Protein AF-A0A553ZCL7-F1 (afdb_monomer)

Foldseek 3Di:
DDFLVVLVVCCCPVVVKDFDDQDPVNQWTWIDHPVDPAIAIGGRGDDDPVRSVVRCVSNVHDDD

pLDDT: mean 94.6, std 5.12, range [64.31, 98.06]

Structure (mmCIF, N/CA/C/O backbone):
data_AF-A0A553ZCL7-F1
#
_entry.id   AF-A0A553ZCL7-F1
#
loop_
_atom_site.group_PDB
_atom_site.id
_atom_site.type_symbol
_atom_site.label_atom_id
_atom_site.label_alt_id
_atom_site.label_comp_id
_atom_site.label_asym_id
_atom_site.label_entity_id
_atom_site.label_seq_id
_atom_site.pdbx_PDB_ins_code
_atom_site.Cartn_x
_atom_site.Cartn_y
_atom_site.Cartn_z
_atom_site.occupancy
_atom_site.B_iso_or_equiv
_atom_site.auth_seq_id
_atom_site.auth_comp_id
_atom_site.auth_asym_id
_atom_site.auth_atom_id
_atom_site.pdbx_PDB_model_num
ATOM 1 N N . MET A 1 1 ? -8.402 -11.625 6.798 1.00 90.56 1 MET A N 1
ATOM 2 C CA . MET A 1 1 ? -8.115 -10.265 7.306 1.00 90.56 1 MET A CA 1
ATOM 3 C C . MET A 1 1 ? -6.664 -10.208 7.731 1.00 90.56 1 MET A C 1
ATOM 5 O O . MET A 1 1 ? -6.193 -11.183 8.304 1.00 90.56 1 MET A O 1
ATOM 9 N N . ILE A 1 2 ? -5.977 -9.101 7.462 1.00 96.69 2 ILE A N 1
ATOM 10 C CA . ILE A 1 2 ? -4.598 -8.859 7.911 1.00 96.69 2 ILE A CA 1
ATOM 11 C C . ILE A 1 2 ? -4.489 -7.451 8.491 1.00 96.69 2 ILE A C 1
ATOM 13 O O . ILE A 1 2 ? -5.321 -6.592 8.191 1.00 96.69 2 ILE A O 1
ATOM 17 N N . HIS A 1 3 ? -3.481 -7.217 9.323 1.00 97.50 3 HIS A N 1
ATOM 18 C CA . HIS A 1 3 ? -3.146 -5.869 9.764 1.00 97.50 3 HIS A CA 1
ATOM 19 C C . HIS A 1 3 ? -2.329 -5.162 8.672 1.00 97.50 3 HIS A C 1
ATOM 21 O O . HIS A 1 3 ? -1.505 -5.798 8.012 1.00 97.50 3 HIS A O 1
ATOM 27 N N . GLY A 1 4 ? -2.553 -3.863 8.465 1.00 97.31 4 GLY A N 1
ATOM 28 C CA . GLY A 1 4 ? -1.887 -3.077 7.418 1.00 97.31 4 GLY A CA 1
ATOM 29 C C . GLY A 1 4 ? -0.359 -3.114 7.470 1.00 97.31 4 GLY A C 1
ATOM 30 O O . GLY A 1 4 ? 0.294 -3.105 6.436 1.00 97.31 4 GLY A O 1
ATOM 31 N N . GLU A 1 5 ? 0.214 -3.232 8.661 1.00 97.75 5 GLU A N 1
ATOM 32 C CA . GLU A 1 5 ? 1.647 -3.350 8.920 1.00 97.75 5 GLU A CA 1
ATOM 33 C C . GLU A 1 5 ? 2.209 -4.612 8.268 1.00 97.75 5 GLU A C 1
ATOM 35 O O . GLU A 1 5 ? 3.255 -4.543 7.628 1.00 97.75 5 GLU A O 1
ATOM 40 N N . HIS A 1 6 ? 1.478 -5.730 8.345 1.00 97.81 6 HIS A N 1
ATOM 41 C CA . HIS A 1 6 ? 1.862 -6.963 7.660 1.00 97.81 6 HIS A CA 1
ATOM 42 C C . HIS A 1 6 ? 1.787 -6.791 6.143 1.00 97.81 6 HIS A C 1
ATOM 44 O O . HIS A 1 6 ? 2.711 -7.195 5.448 1.00 97.81 6 HIS A O 1
ATOM 50 N N . LEU A 1 7 ? 0.751 -6.116 5.624 1.00 97.50 7 LEU A N 1
ATOM 51 C CA . LEU A 1 7 ? 0.686 -5.805 4.193 1.00 97.50 7 LEU A CA 1
ATOM 52 C C . LEU A 1 7 ? 1.867 -4.928 3.757 1.00 97.50 7 LEU A C 1
ATOM 54 O O . LEU A 1 7 ? 2.475 -5.186 2.726 1.00 97.50 7 LEU A O 1
ATOM 58 N N . ALA A 1 8 ? 2.210 -3.898 4.530 1.00 97.50 8 ALA A N 1
ATOM 59 C CA . ALA A 1 8 ? 3.338 -3.024 4.233 1.00 97.50 8 ALA A CA 1
ATOM 60 C C . ALA A 1 8 ? 4.677 -3.780 4.263 1.00 97.50 8 ALA A C 1
ATOM 62 O O . ALA A 1 8 ? 5.564 -3.505 3.451 1.00 97.50 8 ALA A O 1
ATOM 63 N N . ASP A 1 9 ? 4.828 -4.741 5.174 1.00 97.62 9 ASP A N 1
ATOM 64 C CA . ASP A 1 9 ? 6.005 -5.605 5.233 1.00 97.62 9 ASP A CA 1
ATOM 65 C C . ASP A 1 9 ? 6.069 -6.583 4.060 1.00 97.62 9 ASP A C 1
ATOM 67 O O . ASP A 1 9 ? 7.135 -6.708 3.458 1.00 97.62 9 ASP A O 1
ATOM 71 N N . ASP A 1 10 ? 4.950 -7.186 3.660 1.00 95.81 10 ASP A N 1
ATOM 72 C CA . ASP A 1 10 ? 4.873 -8.045 2.472 1.00 95.81 10 ASP A CA 1
ATOM 73 C C . ASP A 1 10 ? 5.178 -7.246 1.193 1.00 95.81 10 ASP A C 1
ATOM 75 O O . ASP A 1 10 ? 5.986 -7.664 0.366 1.00 95.81 10 ASP A O 1
ATOM 79 N N . LEU A 1 11 ? 4.627 -6.035 1.044 1.00 95.94 11 LEU A N 1
ATOM 80 C CA . LEU A 1 11 ? 4.948 -5.144 -0.079 1.00 95.94 11 LEU A CA 1
ATOM 81 C C . LEU A 1 11 ? 6.446 -4.824 -0.143 1.00 95.94 11 LEU A C 1
ATOM 83 O O . LEU A 1 11 ? 7.036 -4.791 -1.227 1.00 95.94 11 LEU A O 1
ATOM 87 N N . LYS A 1 12 ? 7.083 -4.600 1.007 1.00 96.75 12 LYS A N 1
ATOM 88 C CA . LYS A 1 12 ? 8.524 -4.350 1.076 1.00 96.75 12 LYS A CA 1
ATOM 89 C C . LYS A 1 12 ? 9.336 -5.601 0.740 1.00 96.75 12 LYS A C 1
ATOM 91 O O . LYS A 1 12 ? 10.223 -5.529 -0.108 1.00 96.75 12 LYS A O 1
ATOM 96 N N . ARG A 1 13 ? 9.054 -6.720 1.411 1.00 96.50 13 ARG A N 1
ATOM 97 C CA . ARG A 1 13 ? 9.830 -7.966 1.331 1.00 96.50 13 ARG A CA 1
ATOM 98 C C . ARG A 1 13 ? 9.652 -8.667 -0.013 1.00 96.50 13 ARG A C 1
ATOM 100 O O . ARG A 1 13 ? 10.643 -9.065 -0.614 1.00 96.50 13 ARG A O 1
ATOM 107 N N . ASP A 1 14 ? 8.415 -8.764 -0.487 1.00 95.12 14 ASP A N 1
ATOM 108 C CA . ASP A 1 14 ? 8.046 -9.649 -1.594 1.00 95.12 14 ASP A CA 1
ATOM 109 C C . ASP A 1 14 ? 7.872 -8.881 -2.917 1.00 95.12 14 ASP A C 1
ATOM 111 O O . ASP A 1 14 ? 7.970 -9.460 -3.999 1.00 95.12 14 ASP A O 1
ATOM 115 N N . HIS A 1 15 ? 7.663 -7.559 -2.858 1.00 93.81 15 HIS A N 1
ATOM 116 C CA . HIS A 1 15 ? 7.404 -6.734 -4.046 1.00 93.81 15 HIS A CA 1
ATOM 117 C C . HIS A 1 15 ? 8.366 -5.546 -4.235 1.00 93.81 15 HIS A C 1
ATOM 119 O O . HIS A 1 15 ? 8.241 -4.808 -5.222 1.00 93.81 15 HIS A O 1
ATOM 125 N N . GLY A 1 16 ? 9.343 -5.375 -3.335 1.00 95.38 16 GLY A N 1
ATOM 126 C CA . GLY A 1 16 ? 10.409 -4.373 -3.446 1.00 95.38 16 GLY A CA 1
ATOM 127 C C . GLY A 1 16 ? 9.959 -2.932 -3.194 1.00 95.38 16 GLY A C 1
ATOM 128 O O . GLY A 1 16 ? 10.594 -1.995 -3.678 1.00 95.38 16 GLY A O 1
ATOM 129 N N . PHE A 1 17 ? 8.850 -2.731 -2.480 1.00 97.25 17 PHE A N 1
ATOM 130 C CA . PHE A 1 17 ? 8.410 -1.394 -2.086 1.00 97.25 17 PHE A CA 1
ATOM 131 C C . PHE A 1 17 ? 9.275 -0.83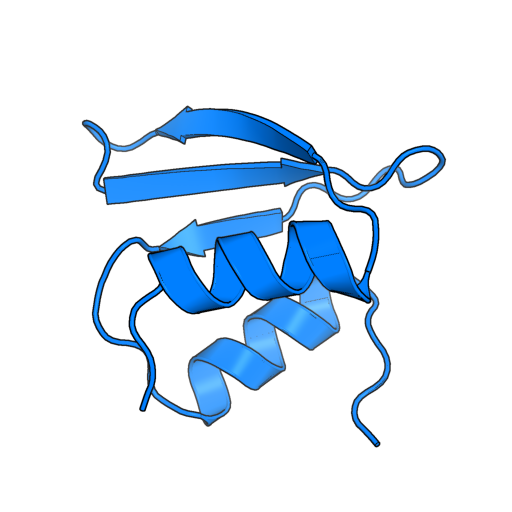6 -0.950 1.00 97.25 17 PHE A C 1
ATOM 133 O O . PHE A 1 17 ? 9.829 -1.560 -0.127 1.00 97.25 17 PHE A O 1
ATOM 140 N N . MET A 1 18 ? 9.346 0.486 -0.860 1.00 96.88 18 MET A N 1
ATOM 141 C CA . MET A 1 18 ? 9.995 1.212 0.227 1.00 96.88 18 MET A CA 1
ATOM 142 C C . MET A 1 18 ? 8.950 2.023 0.987 1.00 96.88 18 MET A C 1
ATOM 144 O O . MET A 1 18 ? 8.041 2.582 0.375 1.00 96.88 18 MET A O 1
ATOM 148 N N . ARG A 1 19 ? 9.081 2.097 2.316 1.00 96.25 19 ARG A N 1
ATOM 149 C CA . ARG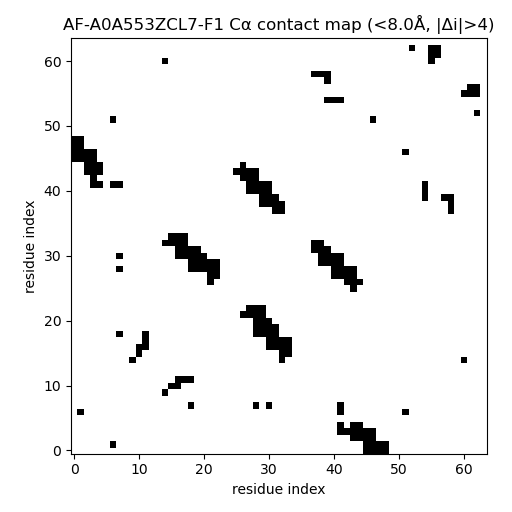 A 1 19 ? 8.284 3.009 3.149 1.00 96.25 19 ARG A CA 1
ATOM 150 C C . ARG A 1 19 ? 8.845 4.420 2.984 1.00 96.25 19 ARG A C 1
ATOM 152 O O . ARG A 1 19 ? 10.045 4.609 3.161 1.00 96.25 19 ARG A O 1
ATOM 159 N N . CYS A 1 20 ? 7.994 5.377 2.638 1.00 95.75 20 CYS A N 1
ATOM 160 C CA . CYS A 1 20 ? 8.401 6.757 2.385 1.00 95.75 20 CYS A CA 1
ATOM 161 C C . CYS A 1 20 ? 8.012 7.683 3.536 1.00 95.75 20 CYS A C 1
ATOM 163 O O . CYS A 1 20 ? 8.859 8.412 4.037 1.00 95.75 20 CYS A O 1
ATOM 165 N N . GLU A 1 21 ? 6.754 7.633 3.973 1.00 96.31 21 GLU A N 1
ATOM 166 C CA . GLU A 1 21 ? 6.224 8.553 4.981 1.00 96.31 21 GLU A CA 1
ATOM 167 C C . GLU A 1 21 ? 5.066 7.912 5.755 1.00 96.31 21 GLU A C 1
ATOM 169 O O . GLU A 1 21 ? 4.338 7.073 5.218 1.00 96.31 21 GLU A O 1
ATOM 174 N N . LEU A 1 22 ? 4.891 8.312 7.016 1.00 96.88 22 LEU A N 1
ATOM 175 C CA . LEU A 1 22 ? 3.682 8.051 7.795 1.00 96.88 22 LEU A CA 1
ATOM 176 C C . LEU A 1 22 ? 2.743 9.252 7.690 1.00 96.88 22 LEU A C 1
ATOM 178 O O . LEU A 1 22 ? 3.149 10.379 7.946 1.00 96.88 22 LEU A O 1
ATOM 182 N N . ILE A 1 23 ? 1.480 8.998 7.369 1.00 96.06 23 ILE A N 1
ATOM 183 C CA . ILE A 1 23 ? 0.452 10.030 7.202 1.00 96.06 23 ILE A CA 1
ATOM 184 C C . ILE A 1 23 ? -0.732 9.772 8.141 1.00 96.06 23 ILE A C 1
ATOM 186 O O . ILE A 1 23 ? -0.841 8.704 8.748 1.00 96.06 23 ILE A O 1
ATOM 190 N N . GLN A 1 24 ? -1.635 10.754 8.245 1.00 91.94 24 GLN A N 1
ATOM 191 C CA . GLN A 1 24 ? -2.833 10.691 9.097 1.00 91.94 24 GLN A CA 1
ATOM 192 C C . GLN A 1 24 ? -2.504 10.337 10.556 1.00 91.94 24 GLN A C 1
ATOM 194 O O . GLN A 1 24 ? -3.051 9.381 11.105 1.00 91.94 24 GLN A O 1
ATOM 199 N N . ASP A 1 25 ? -1.570 11.071 11.162 1.00 93.62 25 ASP A N 1
ATOM 200 C CA . ASP A 1 25 ? -1.115 10.845 12.542 1.00 93.62 25 ASP A CA 1
ATOM 201 C C . ASP A 1 25 ? -0.614 9.410 12.787 1.00 93.62 25 ASP A C 1
ATOM 203 O O . ASP A 1 25 ? -0.857 8.809 13.832 1.00 93.62 25 ASP A O 1
ATOM 207 N N . GLY A 1 26 ? 0.053 8.829 11.785 1.00 92.88 26 GLY A N 1
ATOM 208 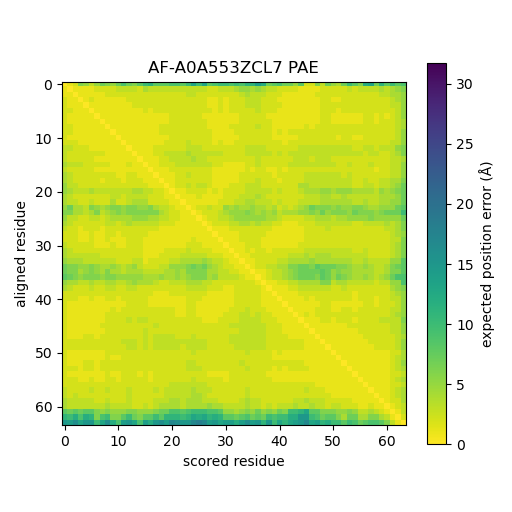C CA . GLY A 1 26 ? 0.595 7.473 11.861 1.00 92.88 26 GLY A CA 1
ATOM 209 C C . GLY A 1 26 ? -0.426 6.362 11.612 1.00 92.88 26 GLY A C 1
ATOM 210 O O . GLY A 1 26 ? -0.119 5.206 11.876 1.00 92.88 26 GLY A O 1
ATOM 211 N N . LYS A 1 27 ? -1.620 6.670 11.090 1.00 96.69 27 LYS A N 1
ATOM 212 C CA . LYS A 1 27 ? -2.655 5.665 10.766 1.00 96.69 27 LYS A CA 1
ATOM 213 C C . LYS A 1 27 ? -2.538 5.081 9.363 1.00 96.69 27 LYS A C 1
ATOM 215 O O . LYS A 1 27 ? -3.276 4.157 9.025 1.00 96.69 27 LYS A O 1
ATOM 220 N N . ALA A 1 28 ? -1.648 5.601 8.528 1.00 97.50 28 ALA A N 1
ATOM 221 C CA . ALA A 1 28 ? -1.344 5.021 7.229 1.00 97.50 28 ALA A CA 1
ATOM 222 C C . ALA A 1 28 ? 0.122 5.253 6.862 1.00 97.50 28 ALA A C 1
ATOM 224 O O . ALA A 1 28 ? 0.741 6.224 7.298 1.00 97.50 28 ALA A O 1
ATOM 225 N N . VAL A 1 29 ? 0.669 4.369 6.033 1.00 98.06 29 VAL A N 1
ATOM 226 C CA . VAL A 1 29 ? 2.014 4.504 5.473 1.00 98.06 29 VAL A CA 1
ATOM 227 C C . VAL A 1 29 ? 1.934 4.667 3.962 1.00 9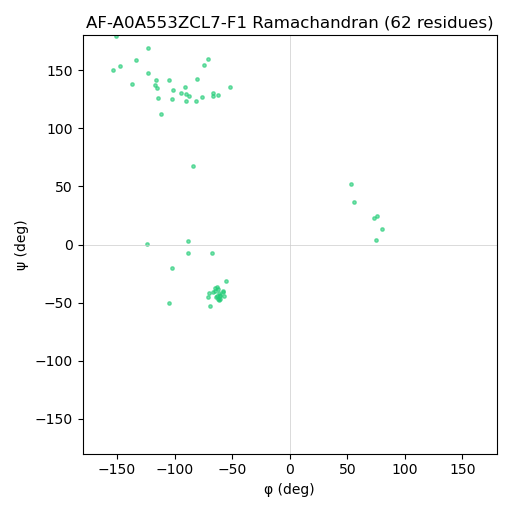8.06 29 VAL A C 1
ATOM 229 O O . VAL A 1 29 ? 1.205 3.952 3.275 1.00 98.06 29 VAL A O 1
ATOM 232 N N . VAL A 1 30 ? 2.700 5.618 3.445 1.00 97.50 30 VAL A N 1
ATOM 233 C CA . VAL A 1 30 ? 2.930 5.797 2.016 1.00 97.50 30 VAL A CA 1
ATOM 234 C C . VAL A 1 30 ? 4.118 4.933 1.612 1.00 97.50 30 VAL A C 1
ATOM 236 O O . VAL A 1 30 ? 5.195 5.003 2.210 1.00 97.50 30 VAL A O 1
ATOM 239 N N . MET A 1 31 ? 3.927 4.122 0.579 1.00 97.62 31 MET A N 1
ATOM 240 C CA . MET A 1 31 ? 4.931 3.234 0.015 1.00 97.62 31 MET A CA 1
ATOM 241 C C . MET A 1 31 ? 5.145 3.506 -1.472 1.00 97.62 31 MET A C 1
ATOM 243 O O . MET A 1 31 ? 4.209 3.850 -2.198 1.00 97.62 31 MET A O 1
ATOM 247 N N . ARG A 1 32 ? 6.380 3.303 -1.939 1.00 96.12 32 ARG A N 1
ATOM 248 C CA . ARG A 1 32 ? 6.757 3.465 -3.347 1.00 96.12 32 ARG A CA 1
ATOM 249 C C . ARG A 1 32 ? 7.665 2.337 -3.812 1.00 96.12 32 ARG A C 1
ATOM 251 O O . ARG A 1 32 ? 8.604 1.966 -3.114 1.00 96.12 32 ARG A O 1
ATOM 258 N N . LYS A 1 33 ? 7.421 1.828 -5.017 1.00 95.19 33 LYS A N 1
ATOM 259 C CA . LYS A 1 33 ? 8.325 0.891 -5.690 1.00 95.19 33 LYS A CA 1
ATOM 260 C C . LYS A 1 33 ? 9.347 1.669 -6.534 1.00 95.19 33 LYS A C 1
ATOM 262 O O . LYS A 1 33 ? 8.926 2.525 -7.317 1.00 95.19 33 LYS A O 1
ATOM 267 N N . PRO A 1 34 ? 10.663 1.411 -6.411 1.00 92.50 34 PRO A N 1
ATOM 268 C CA . PRO A 1 34 ? 11.665 2.000 -7.298 1.00 92.50 34 PRO A CA 1
ATOM 269 C C . PRO A 1 34 ? 11.316 1.774 -8.774 1.00 92.50 34 PRO A C 1
ATOM 271 O O . PRO A 1 34 ? 10.904 0.679 -9.155 1.00 92.50 34 PRO A O 1
ATOM 274 N N . GLY A 1 35 ? 11.452 2.815 -9.598 1.00 88.69 35 GLY A N 1
ATOM 275 C CA . GLY A 1 35 ? 11.077 2.768 -11.018 1.00 88.69 35 GLY A CA 1
ATOM 276 C C . GLY A 1 35 ? 9.568 2.807 -11.292 1.00 88.69 35 GLY A C 1
ATOM 277 O O . GLY A 1 35 ? 9.167 2.710 -12.446 1.00 88.69 35 GLY A O 1
ATOM 278 N N . SER A 1 36 ? 8.729 2.954 -10.260 1.00 89.50 36 SER A N 1
ATOM 279 C CA . SER A 1 36 ? 7.300 3.225 -10.409 1.00 89.50 36 SER A CA 1
ATOM 280 C C . SER A 1 36 ? 6.975 4.685 -10.092 1.00 89.50 36 SER A C 1
ATOM 282 O O . SER A 1 36 ? 7.480 5.268 -9.122 1.00 89.50 36 SER A O 1
ATOM 284 N N . ASP A 1 37 ? 6.055 5.241 -10.875 1.00 88.88 37 ASP A N 1
ATOM 285 C CA . ASP A 1 37 ? 5.451 6.555 -10.632 1.00 88.88 37 ASP A CA 1
ATOM 286 C C . ASP A 1 37 ? 4.213 6.471 -9.726 1.00 88.88 37 ASP A C 1
ATOM 288 O O . ASP A 1 37 ? 3.557 7.475 -9.453 1.00 88.88 37 ASP A O 1
ATOM 292 N N . ARG A 1 38 ? 3.882 5.268 -9.237 1.00 91.56 38 ARG A N 1
ATOM 293 C CA . ARG A 1 38 ? 2.733 5.040 -8.361 1.00 91.56 38 ARG A CA 1
ATOM 294 C C . ARG A 1 38 ? 3.119 5.168 -6.895 1.00 91.56 38 ARG A C 1
ATOM 296 O O . ARG A 1 38 ? 4.094 4.576 -6.429 1.00 91.56 38 ARG A O 1
ATOM 303 N N . TRP A 1 39 ? 2.269 5.870 -6.160 1.00 94.38 39 TRP A N 1
ATOM 304 C CA . TRP A 1 39 ? 2.277 5.915 -4.706 1.00 94.38 39 TRP A CA 1
ATOM 305 C C . TRP A 1 39 ? 1.183 4.997 -4.175 1.00 94.38 39 TRP A C 1
ATOM 307 O O . TRP A 1 39 ? 0.058 5.015 -4.668 1.00 94.38 39 TRP A O 1
ATOM 317 N N . THR A 1 40 ? 1.520 4.171 -3.190 1.00 96.50 40 THR A N 1
ATOM 318 C CA . THR A 1 40 ? 0.585 3.236 -2.558 1.00 96.50 40 THR A CA 1
ATOM 319 C C . THR A 1 40 ? 0.386 3.640 -1.111 1.00 96.50 40 THR A C 1
ATOM 321 O O . THR A 1 40 ? 1.356 3.776 -0.373 1.00 96.50 40 THR A O 1
ATOM 324 N N . VAL A 1 41 ? -0.863 3.823 -0.694 1.00 97.19 41 VAL A N 1
ATOM 325 C CA . VAL A 1 41 ? -1.201 4.118 0.701 1.00 97.19 41 VAL A CA 1
ATOM 326 C C . VAL A 1 41 ? -1.715 2.847 1.356 1.00 97.19 41 VAL A C 1
ATOM 328 O O . VAL A 1 41 ? -2.673 2.245 0.875 1.00 97.19 41 VAL A O 1
ATOM 331 N N . VAL A 1 42 ? -1.098 2.453 2.467 1.00 97.56 42 VAL A N 1
ATOM 332 C CA . VAL A 1 42 ? -1.517 1.298 3.263 1.00 97.56 42 VAL A CA 1
ATOM 333 C C . VAL A 1 42 ? -2.057 1.787 4.608 1.00 97.56 42 VAL A C 1
ATOM 335 O O . VAL A 1 42 ? -1.284 2.306 5.416 1.00 97.56 42 VAL A O 1
ATOM 338 N N . PRO A 1 43 ? -3.367 1.643 4.878 1.00 97.81 43 PRO A N 1
ATOM 339 C CA . PRO A 1 43 ? -3.931 1.949 6.189 1.00 97.81 43 PRO A CA 1
ATOM 340 C C . PRO A 1 43 ? -3.416 0.965 7.245 1.00 97.81 43 PRO A C 1
ATOM 342 O O . PRO A 1 43 ? -3.556 -0.244 7.073 1.00 97.81 43 PRO A O 1
ATOM 345 N N . LEU A 1 44 ? -2.878 1.476 8.351 1.00 97.38 44 LEU A N 1
ATOM 346 C CA . LEU A 1 44 ? -2.334 0.712 9.479 1.00 97.38 44 LEU A CA 1
ATOM 347 C C . LEU A 1 44 ? -3.454 0.316 10.450 1.00 97.38 44 LEU A C 1
ATOM 349 O O . LEU A 1 44 ? -3.608 0.847 11.547 1.00 97.38 44 LEU A O 1
ATOM 353 N N . ARG A 1 45 ? -4.333 -0.560 9.964 1.00 97.19 45 ARG A N 1
ATOM 354 C CA . ARG A 1 45 ? -5.485 -1.110 10.689 1.00 97.19 45 ARG A CA 1
ATOM 355 C C . ARG A 1 45 ? -5.813 -2.500 10.163 1.00 97.19 45 ARG A C 1
ATOM 357 O O . ARG A 1 45 ? -5.206 -2.967 9.202 1.00 97.19 45 ARG A O 1
ATOM 364 N N . TRP A 1 46 ? -6.829 -3.139 10.730 1.00 98.06 46 TRP A N 1
ATOM 365 C CA . TRP A 1 46 ? -7.401 -4.348 10.143 1.00 98.06 46 TRP A CA 1
ATOM 366 C C . TRP A 1 46 ? -8.005 -4.075 8.760 1.00 98.06 46 TRP A C 1
ATOM 368 O O . TRP A 1 46 ? -8.822 -3.163 8.582 1.00 98.06 46 TRP A O 1
ATOM 378 N N . LEU A 1 47 ? -7.595 -4.894 7.791 1.00 97.75 47 LEU A N 1
ATOM 379 C CA . LEU A 1 47 ? -8.035 -4.863 6.402 1.00 97.75 47 LEU A CA 1
ATOM 380 C C . LEU A 1 47 ? -8.763 -6.163 6.042 1.00 97.75 47 LEU A C 1
ATOM 382 O O . LEU A 1 47 ? -8.338 -7.271 6.400 1.00 97.75 47 LEU A O 1
ATOM 386 N N . THR A 1 48 ? -9.869 -6.017 5.314 1.00 97.88 48 THR A N 1
ATOM 387 C CA . THR A 1 48 ? -10.551 -7.132 4.647 1.00 97.88 48 THR A CA 1
ATOM 388 C C . THR A 1 48 ? -9.714 -7.620 3.467 1.00 97.88 48 THR A C 1
ATOM 390 O O . THR A 1 48 ? -8.855 -6.888 2.978 1.00 97.88 48 THR A O 1
ATOM 393 N N . SER A 1 49 ? -9.955 -8.849 3.006 1.00 95.81 49 SER A N 1
ATOM 394 C CA . SER A 1 49 ? -9.258 -9.383 1.829 1.00 95.81 49 SER A CA 1
ATOM 395 C C . SER A 1 49 ? -9.475 -8.487 0.603 1.00 95.81 49 SER A C 1
ATOM 397 O O . SER A 1 49 ? -8.504 -8.067 -0.011 1.00 95.81 49 SER A O 1
ATOM 399 N N . ASP A 1 50 ? -10.712 -8.044 0.364 1.00 96.38 50 ASP A N 1
ATOM 400 C CA . ASP A 1 50 ? -11.037 -7.125 -0.735 1.00 96.38 50 ASP A CA 1
ATOM 401 C C . ASP A 1 50 ? -10.254 -5.806 -0.659 1.00 96.38 50 ASP A C 1
ATOM 403 O O . ASP A 1 50 ? -9.770 -5.300 -1.668 1.00 96.38 50 ASP A O 1
ATOM 407 N N . ALA A 1 51 ? -10.084 -5.241 0.544 1.00 96.81 51 ALA A N 1
ATOM 408 C CA . ALA A 1 51 ? -9.299 -4.0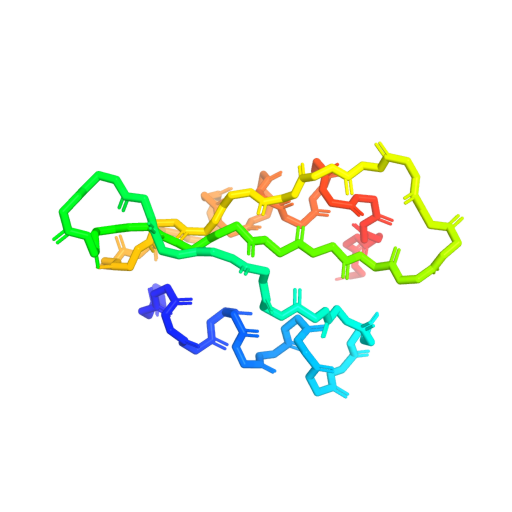20 0.715 1.00 96.81 51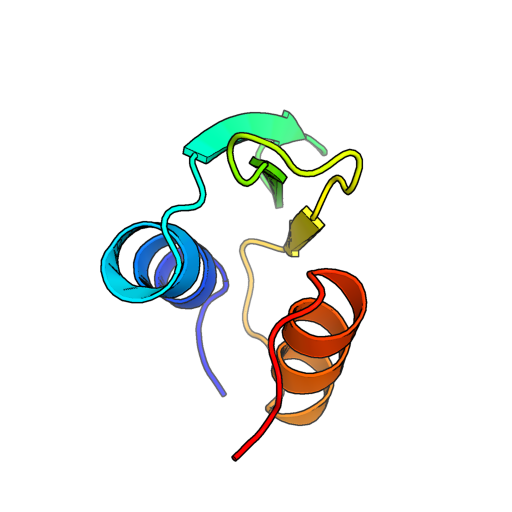 ALA A CA 1
ATOM 409 C C . ALA A 1 51 ? -7.818 -4.250 0.377 1.00 96.81 51 ALA A C 1
ATOM 411 O O . ALA A 1 51 ? -7.183 -3.381 -0.219 1.00 96.81 51 ALA A O 1
ATOM 412 N N . VAL A 1 52 ? -7.272 -5.418 0.729 1.00 96.88 52 VAL A N 1
ATOM 413 C CA . VAL A 1 52 ? -5.902 -5.808 0.365 1.00 96.88 52 VAL A CA 1
ATOM 414 C C . VAL A 1 52 ? -5.765 -5.941 -1.150 1.00 96.88 52 VAL A C 1
ATOM 416 O O . VAL A 1 52 ? -4.811 -5.409 -1.717 1.00 96.88 52 VAL A O 1
ATOM 419 N N . ASP A 1 53 ? -6.720 -6.593 -1.808 1.00 96.00 53 ASP A N 1
ATOM 420 C CA . ASP A 1 53 ? -6.700 -6.807 -3.256 1.00 96.00 53 ASP A CA 1
ATOM 421 C C . ASP A 1 53 ? -6.811 -5.489 -4.027 1.00 96.00 53 ASP A C 1
ATOM 423 O O . ASP A 1 53 ? -6.067 -5.266 -4.987 1.00 96.00 53 ASP A O 1
ATOM 427 N N . VAL A 1 54 ? -7.656 -4.562 -3.563 1.00 96.31 54 VAL A N 1
ATOM 428 C CA . VAL A 1 54 ? -7.736 -3.199 -4.111 1.00 96.31 54 VAL A CA 1
ATOM 429 C C . VAL A 1 54 ? -6.398 -2.472 -3.968 1.00 96.31 54 VAL A C 1
ATOM 431 O O . VAL A 1 54 ? -5.916 -1.899 -4.947 1.00 96.31 54 VAL A O 1
ATOM 434 N N . ILE A 1 55 ? -5.762 -2.524 -2.792 1.00 96.25 55 ILE A N 1
ATOM 435 C CA . ILE A 1 55 ? -4.457 -1.881 -2.563 1.00 96.25 55 ILE A CA 1
ATOM 436 C C . ILE A 1 55 ? -3.392 -2.480 -3.490 1.00 96.25 55 ILE A C 1
ATOM 438 O O . ILE A 1 55 ? -2.674 -1.733 -4.155 1.00 96.25 55 ILE A O 1
ATOM 442 N N . LYS A 1 56 ? -3.309 -3.812 -3.589 1.00 95.19 56 LYS A N 1
ATOM 443 C CA . LYS A 1 56 ? -2.361 -4.506 -4.477 1.00 95.19 56 LYS A CA 1
ATOM 444 C C . LYS A 1 56 ? -2.588 -4.143 -5.946 1.00 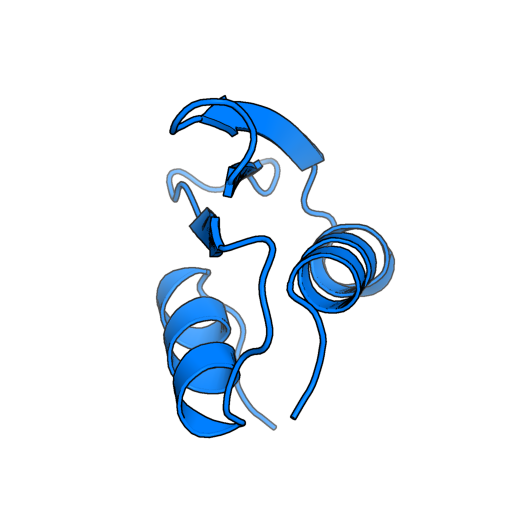95.19 56 LYS A C 1
ATOM 446 O O . LYS A 1 56 ? -1.633 -3.824 -6.654 1.00 95.19 56 LYS A O 1
ATOM 451 N N . THR A 1 57 ? -3.844 -4.098 -6.382 1.00 94.50 57 THR A N 1
ATOM 452 C CA . THR A 1 57 ? -4.220 -3.714 -7.751 1.00 94.50 57 THR A CA 1
ATOM 453 C C . THR A 1 57 ? -3.797 -2.278 -8.062 1.00 94.50 57 THR A C 1
ATOM 455 O O . THR A 1 57 ? -3.156 -2.020 -9.085 1.00 94.50 57 THR A O 1
ATOM 458 N N . GLN A 1 58 ? -4.081 -1.332 -7.160 1.00 91.69 58 GLN A N 1
ATOM 459 C CA . GLN A 1 58 ? -3.662 0.067 -7.308 1.00 91.69 58 GLN A CA 1
ATOM 460 C C . GLN A 1 58 ? -2.133 0.203 -7.326 1.00 91.69 58 GLN A C 1
ATOM 462 O O . GLN A 1 58 ? -1.579 0.934 -8.154 1.00 91.69 58 GLN A O 1
ATOM 467 N N . ALA A 1 59 ? -1.443 -0.589 -6.503 1.00 92.75 59 ALA A N 1
ATOM 468 C CA . ALA A 1 59 ? 0.013 -0.697 -6.477 1.00 92.75 59 ALA A CA 1
ATOM 469 C C . ALA A 1 59 ? 0.611 -1.346 -7.745 1.00 92.75 59 ALA A C 1
ATOM 471 O O . ALA A 1 59 ? 1.829 -1.344 -7.922 1.00 92.75 59 ALA A O 1
ATOM 472 N N . GLY A 1 60 ? -0.222 -1.869 -8.654 1.00 92.25 60 GLY A N 1
ATOM 473 C CA . GLY A 1 60 ? 0.214 -2.521 -9.891 1.00 92.25 60 GLY A CA 1
ATOM 474 C C . GLY A 1 60 ? 0.768 -3.928 -9.678 1.00 92.25 60 GLY A C 1
ATOM 475 O O . GLY A 1 60 ? 1.581 -4.391 -10.475 1.00 92.25 60 GLY A O 1
ATOM 476 N N . ILE A 1 61 ? 0.363 -4.594 -8.599 1.00 90.88 61 ILE A N 1
ATOM 477 C CA . ILE A 1 61 ? 0.696 -5.989 -8.318 1.00 90.88 61 ILE A CA 1
ATOM 478 C C . ILE A 1 61 ? -0.396 -6.861 -8.932 1.00 90.88 61 ILE A C 1
ATOM 480 O O . ILE A 1 61 ? -1.576 -6.686 -8.631 1.00 90.88 61 ILE A O 1
ATOM 484 N N . ALA A 1 62 ? 0.005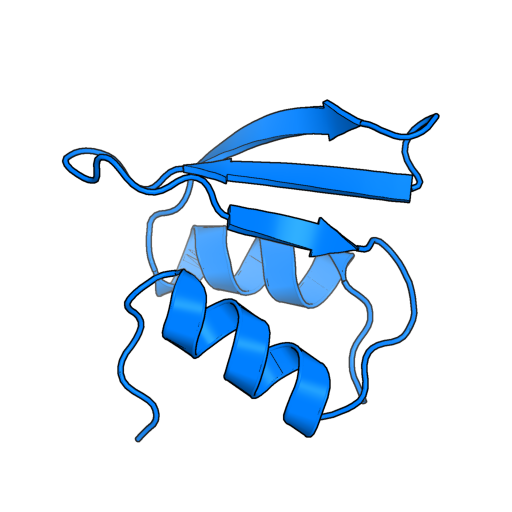 -7.792 -9.798 1.00 85.00 62 ALA A N 1
ATOM 485 C CA . ALA A 1 62 ? -0.908 -8.784 -10.347 1.00 85.00 62 ALA A CA 1
ATOM 486 C C . ALA A 1 62 ? -1.387 -9.720 -9.229 1.00 85.00 62 ALA A C 1
ATOM 488 O O . ALA A 1 62 ? -0.576 -10.233 -8.455 1.00 85.00 62 ALA A O 1
ATOM 489 N N . LEU A 1 63 ? -2.700 -9.920 -9.152 1.00 78.75 63 LEU A N 1
ATOM 490 C CA . LEU A 1 63 ? -3.309 -10.927 -8.292 1.00 78.75 63 LEU A CA 1
ATOM 491 C C . LEU A 1 63 ? -3.220 -12.268 -9.036 1.00 78.75 63 LEU A C 1
ATOM 493 O O . LEU A 1 63 ? -3.644 -12.348 -10.189 1.00 78.75 63 LEU A O 1
ATOM 497 N N . VAL A 1 64 ? -2.598 -13.267 -8.409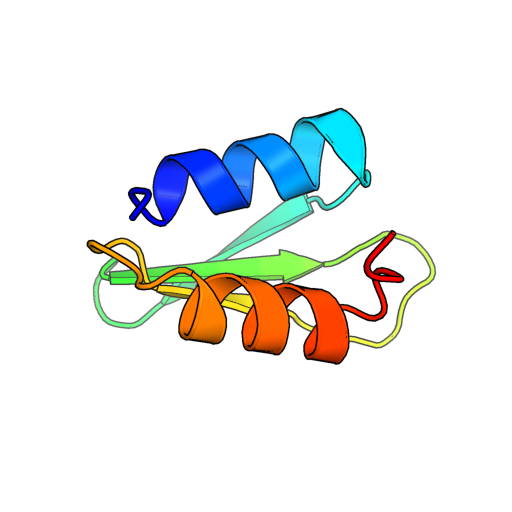 1.00 64.31 64 VAL A N 1
ATOM 498 C CA . VAL A 1 64 ? -2.486 -14.652 -8.904 1.00 64.31 64 VAL A CA 1
ATOM 499 C C . VAL A 1 64 ? -3.478 -15.556 -8.199 1.00 64.31 64 VAL A C 1
ATOM 501 O O . VAL A 1 64 ? -3.690 -15.339 -6.984 1.00 64.31 64 VAL A O 1
#

Sequence (64 aa):
MIHGEHLADDLKRDHGFMRCELIQDGKAVVMRKPGSDRWTVVPLRWLTSDAVDVIKTQAGIALV

Nearest PDB structures (foldseek):
  3ghj-assembly1_A-2  TM=5.884E-01  e=5.644E-01  uncultured bacterium
  6p29-assembly1_A  TM=7.165E-01  e=2.722E+00  Pseudoalteromonas luteoviolacea
  7l5m-assembly1_B  TM=4.734E-01  e=1.720E+00  Escherichia coli
  8ftq-assembly1_A  TM=4.688E-01  e=1.611E+00  Homo sapiens

Secondary structure (DSSP, 8-state):
-EEHHHHHHHHHHHH--EEEEEETTTTEEEEE-TT---EEEEESSEE-HHHHHHHHHHTTPPP-

Organism: NCBI:txid2595054

Radius of gyration: 10.73 Å; Cα contacts (8 Å, |Δi|>4): 103; chains: 1; bounding box: 23×26×24 Å

Mean predicted aligned error: 2.66 Å

Solvent-accessible surface area (backbone atoms only — not comparable to full-atom values): 3712 Å² total; per-residue (Å²): 111,49,46,24,61,58,52,54,47,45,39,30,74,77,67,57,30,42,85,74,46,70,40,80,94,66,43,23,37,35,31,36,34,83,98,52,96,56,77,33,73,41,55,56,42,86,34,52,61,67,57,50,52,52,46,37,48,74,62,69,45,84,87,130